Protein AF-A0A2M7JUT7-F1 (afdb_monomer_lite)

Sequence (81 aa):
MLKLFGEEEASEYLMKYMLEFETEGSSPLLDLKQFENPSDYKLRIISGGKAEKITGVDLVETFNYLIGLKVSKYKSLKKNG

Structure (mmCIF, N/CA/C/O backbone):
data_AF-A0A2M7JUT7-F1
#
_entry.id   AF-A0A2M7JUT7-F1
#
loop_
_atom_site.group_PDB
_atom_site.id
_atom_site.type_symbol
_atom_site.label_atom_id
_atom_site.label_alt_id
_atom_site.label_comp_id
_atom_site.label_asym_id
_atom_site.label_entity_id
_atom_site.label_seq_id
_atom_site.pdbx_PDB_ins_code
_atom_site.Cartn_x
_atom_site.Cartn_y
_atom_site.Cartn_z
_atom_site.occupancy
_atom_site.B_iso_or_equiv
_atom_site.auth_seq_id
_atom_site.auth_comp_id
_atom_site.auth_asym_id
_atom_site.auth_atom_id
_atom_site.pdbx_PDB_model_num
ATOM 1 N N . MET A 1 1 ? 26.293 -15.211 -18.861 1.00 55.53 1 MET A N 1
ATOM 2 C CA . MET A 1 1 ? 24.858 -15.164 -18.524 1.00 55.53 1 MET A CA 1
ATOM 3 C C . MET A 1 1 ? 24.155 -14.075 -19.331 1.00 55.53 1 MET A C 1
ATOM 5 O O . MET A 1 1 ? 23.435 -14.446 -20.233 1.00 55.53 1 MET A O 1
ATOM 9 N N . LEU A 1 2 ? 24.444 -12.779 -19.141 1.00 60.88 2 LEU A N 1
ATOM 10 C CA . LEU A 1 2 ? 23.828 -11.701 -19.949 1.00 60.88 2 LEU A CA 1
ATOM 11 C C . LEU A 1 2 ? 24.223 -11.702 -21.440 1.00 60.88 2 LEU A C 1
ATOM 13 O O . LEU A 1 2 ? 23.407 -11.383 -22.287 1.00 60.88 2 LEU A O 1
ATOM 17 N N . LYS A 1 3 ? 25.443 -12.146 -21.777 1.00 64.62 3 LYS A N 1
ATOM 18 C CA . LYS A 1 3 ? 25.933 -12.271 -23.169 1.00 64.62 3 LYS A CA 1
ATOM 19 C C . LYS A 1 3 ? 25.260 -13.382 -24.005 1.00 64.62 3 LYS A C 1
ATOM 21 O O . LYS A 1 3 ? 25.693 -13.623 -25.123 1.00 64.62 3 LYS A O 1
ATOM 26 N N . LEU A 1 4 ? 24.299 -14.113 -23.433 1.00 67.06 4 LEU A N 1
ATOM 27 C CA . LEU A 1 4 ? 23.575 -15.203 -24.107 1.00 67.06 4 LEU A CA 1
ATOM 28 C C . LEU A 1 4 ? 22.197 -14.765 -24.631 1.00 67.06 4 LEU A C 1
ATOM 30 O O . LEU A 1 4 ? 21.596 -15.514 -25.391 1.00 67.06 4 LEU A O 1
ATOM 34 N N . PHE A 1 5 ? 21.717 -13.588 -24.224 1.00 72.25 5 PHE A N 1
ATOM 35 C CA . PHE A 1 5 ? 20.434 -13.018 -24.638 1.00 72.25 5 PHE A CA 1
ATOM 36 C C . PHE A 1 5 ? 20.626 -12.033 -25.798 1.00 72.25 5 PHE A C 1
ATOM 38 O O . PHE A 1 5 ? 21.718 -11.475 -25.955 1.00 72.25 5 PHE A O 1
ATOM 45 N N . GLY A 1 6 ? 19.579 -11.805 -26.598 1.00 82.00 6 GLY A N 1
ATOM 46 C CA . GLY A 1 6 ? 19.565 -10.699 -27.564 1.00 82.00 6 GLY A CA 1
ATOM 47 C C . GLY A 1 6 ? 19.691 -9.340 -26.859 1.00 82.00 6 GLY A C 1
ATOM 48 O O . GLY A 1 6 ? 19.402 -9.234 -25.668 1.00 82.00 6 GLY A O 1
ATOM 49 N N . GLU A 1 7 ? 20.124 -8.288 -27.566 1.00 80.56 7 GLU A N 1
ATOM 50 C CA . GLU A 1 7 ? 20.330 -6.960 -26.950 1.00 80.56 7 GLU A CA 1
ATOM 51 C C . GLU A 1 7 ? 19.067 -6.421 -26.255 1.00 80.56 7 GLU A C 1
ATOM 53 O O . GLU A 1 7 ? 19.157 -5.893 -25.146 1.00 80.56 7 GLU A O 1
ATOM 58 N N . GLU A 1 8 ? 17.888 -6.614 -26.855 1.00 83.94 8 GLU A N 1
ATOM 59 C CA . GLU A 1 8 ? 16.608 -6.195 -26.268 1.00 83.94 8 GLU A CA 1
ATOM 60 C C . GLU A 1 8 ? 16.259 -6.98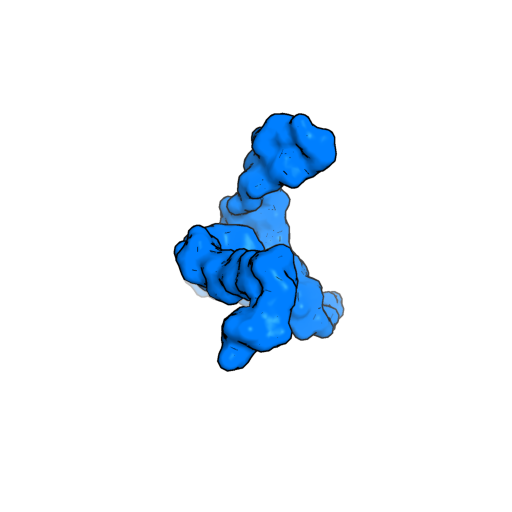3 -24.996 1.00 83.94 8 GLU A C 1
ATOM 62 O O . GLU A 1 8 ? 15.901 -6.391 -23.980 1.00 83.94 8 GLU A O 1
ATOM 67 N N . GLU A 1 9 ? 16.432 -8.305 -25.005 1.00 82.88 9 GLU A N 1
ATOM 68 C CA . GLU A 1 9 ? 16.160 -9.176 -23.853 1.00 82.88 9 GLU A CA 1
ATOM 69 C C . GLU A 1 9 ? 17.117 -8.888 -22.688 1.00 82.88 9 GLU A C 1
ATOM 71 O O . GLU A 1 9 ? 16.712 -8.861 -21.524 1.00 82.88 9 GLU A O 1
ATOM 76 N N . ALA A 1 10 ? 18.392 -8.635 -22.996 1.00 83.56 10 ALA A N 1
ATOM 77 C CA . ALA A 1 10 ? 19.386 -8.239 -22.008 1.00 83.56 10 ALA A CA 1
ATOM 78 C C . ALA A 1 10 ? 19.061 -6.865 -21.404 1.00 83.56 10 ALA A C 1
ATOM 80 O O . ALA A 1 10 ? 19.236 -6.675 -20.198 1.00 83.56 10 ALA A O 1
ATOM 81 N N . SER A 1 11 ? 18.572 -5.924 -22.219 1.00 83.94 11 SER A N 1
ATOM 82 C CA . SER A 1 11 ? 18.130 -4.604 -21.766 1.00 83.94 11 SER A CA 1
ATOM 83 C C . SER A 1 11 ? 16.888 -4.697 -20.881 1.00 83.94 11 SER A C 1
ATOM 85 O O . SER A 1 11 ? 16.893 -4.147 -19.783 1.00 83.94 11 SER A O 1
ATOM 87 N N . GLU A 1 12 ? 15.861 -5.449 -21.284 1.00 82.88 12 GLU A N 1
ATOM 88 C CA . GLU A 1 12 ? 14.648 -5.643 -20.481 1.00 82.88 12 GLU A CA 1
ATOM 89 C C . GLU A 1 12 ? 14.957 -6.331 -19.147 1.00 82.88 12 GLU A C 1
ATOM 91 O O . GLU A 1 12 ? 14.471 -5.907 -18.095 1.00 82.88 12 GLU A O 1
ATOM 96 N N . TYR A 1 13 ? 15.799 -7.369 -19.173 1.00 81.31 13 TYR A N 1
ATOM 97 C CA . TYR A 1 13 ? 16.284 -8.024 -17.964 1.00 81.31 13 TYR A CA 1
ATOM 98 C C . TYR A 1 13 ? 16.982 -7.003 -17.067 1.00 81.31 13 TYR A C 1
ATOM 100 O O . TYR A 1 13 ? 16.579 -6.824 -15.922 1.00 81.31 13 TYR A O 1
ATOM 108 N N . LEU A 1 14 ? 17.971 -6.272 -17.588 1.00 84.12 14 LEU A N 1
ATOM 109 C CA . LEU A 1 14 ? 18.705 -5.276 -16.813 1.00 84.12 14 LEU A CA 1
ATOM 110 C C . LEU A 1 14 ? 17.782 -4.193 -16.240 1.00 84.12 14 LEU A C 1
ATOM 112 O O . LEU A 1 14 ? 17.915 -3.880 -15.063 1.00 84.12 14 LEU A O 1
ATOM 116 N N . MET A 1 15 ? 16.820 -3.677 -17.009 1.00 81.19 15 MET A N 1
ATOM 117 C CA . MET A 1 15 ? 15.841 -2.697 -16.522 1.00 81.19 15 MET A CA 1
ATOM 118 C C . MET A 1 15 ? 15.034 -3.230 -15.334 1.00 81.19 15 MET A C 1
ATOM 120 O O . MET A 1 15 ? 14.856 -2.512 -14.355 1.00 81.19 15 MET A O 1
ATOM 124 N N . LYS A 1 16 ? 14.587 -4.493 -15.368 1.00 79.44 16 LYS A N 1
ATOM 125 C CA . LYS A 1 16 ? 13.875 -5.106 -14.231 1.00 79.44 16 LYS A CA 1
ATOM 126 C C . LYS A 1 16 ? 14.739 -5.161 -12.973 1.00 79.44 16 LYS A C 1
ATOM 128 O O . LYS A 1 16 ? 14.228 -4.897 -11.892 1.00 79.44 16 LYS A O 1
ATOM 133 N N . TYR A 1 17 ? 16.032 -5.459 -13.111 1.00 81.25 17 TYR A N 1
ATOM 134 C CA . TYR A 1 17 ? 16.957 -5.472 -11.971 1.00 81.25 17 TYR A CA 1
ATOM 135 C C . TYR A 1 17 ? 17.349 -4.072 -11.500 1.00 81.25 17 TYR A C 1
ATOM 137 O O . TYR A 1 17 ? 17.578 -3.883 -10.312 1.00 81.25 17 TYR A O 1
ATOM 145 N N . MET A 1 18 ? 17.431 -3.090 -12.399 1.00 84.19 18 MET A N 1
ATOM 146 C CA . MET A 1 18 ? 17.733 -1.703 -12.035 1.00 84.19 18 MET A CA 1
ATOM 147 C C . MET A 1 18 ? 16.560 -1.026 -11.331 1.00 84.19 18 MET A C 1
ATOM 149 O O . MET A 1 18 ? 16.798 -0.161 -10.492 1.00 84.19 18 MET A O 1
ATOM 153 N N . LEU A 1 19 ? 15.324 -1.459 -11.606 1.00 80.75 19 LEU A N 1
ATOM 154 C CA . LEU A 1 19 ? 14.126 -0.891 -10.997 1.00 80.75 19 LEU A CA 1
ATOM 155 C C . LEU A 1 19 ? 14.237 -0.847 -9.470 1.00 80.75 19 LEU A C 1
ATOM 157 O O . LEU A 1 19 ? 13.986 0.203 -8.895 1.00 80.75 19 LEU A O 1
ATOM 161 N N . GLU A 1 20 ? 14.659 -1.934 -8.819 1.00 76.31 20 GLU A N 1
ATOM 162 C CA . GLU A 1 20 ? 14.798 -2.005 -7.353 1.00 76.31 20 GLU A CA 1
ATOM 163 C C . GLU A 1 20 ? 15.775 -0.958 -6.791 1.00 76.31 20 GLU A C 1
ATOM 165 O O . GLU A 1 20 ? 15.512 -0.377 -5.741 1.00 76.31 20 GLU A O 1
ATOM 170 N N . PHE A 1 21 ? 16.871 -0.675 -7.504 1.00 82.56 21 PHE A N 1
ATOM 171 C CA . PHE A 1 21 ? 17.863 0.326 -7.099 1.00 82.56 21 PHE A CA 1
ATOM 172 C C . PHE A 1 21 ? 17.387 1.756 -7.374 1.00 82.56 21 PHE A C 1
ATOM 174 O O . PHE A 1 21 ? 17.535 2.636 -6.531 1.00 82.56 21 PHE A O 1
ATOM 181 N N . GLU A 1 22 ? 16.788 2.005 -8.540 1.00 77.44 22 GLU A N 1
ATOM 182 C CA . GLU A 1 22 ? 16.265 3.328 -8.919 1.00 77.44 22 GLU A CA 1
ATOM 183 C C . GLU A 1 22 ? 15.127 3.797 -8.009 1.00 77.44 22 GLU A C 1
ATOM 185 O O . GLU A 1 22 ? 14.874 4.994 -7.862 1.00 77.44 22 GLU A O 1
ATOM 190 N N . THR A 1 23 ? 14.426 2.845 -7.407 1.00 75.94 23 THR A N 1
ATOM 191 C CA . THR A 1 23 ? 13.237 3.076 -6.590 1.00 75.94 23 THR A CA 1
ATOM 192 C C . THR A 1 23 ? 13.483 2.811 -5.108 1.00 75.94 23 THR A C 1
ATOM 194 O O . THR A 1 23 ? 12.524 2.801 -4.327 1.00 75.94 23 THR A O 1
ATOM 197 N N . GLU A 1 24 ? 14.741 2.632 -4.695 1.00 77.62 24 GLU A N 1
ATOM 198 C CA . GLU A 1 24 ? 15.106 2.429 -3.296 1.00 77.62 24 GLU A CA 1
ATOM 199 C C . GLU A 1 24 ? 14.595 3.602 -2.440 1.00 77.62 24 GLU A C 1
ATOM 201 O O . GLU A 1 24 ? 14.870 4.773 -2.704 1.00 77.62 24 GLU A O 1
ATOM 206 N N . GLY A 1 25 ? 13.783 3.297 -1.424 1.00 70.75 25 GLY A N 1
ATOM 207 C CA . GLY A 1 25 ? 13.145 4.312 -0.575 1.00 70.75 25 GLY A CA 1
ATOM 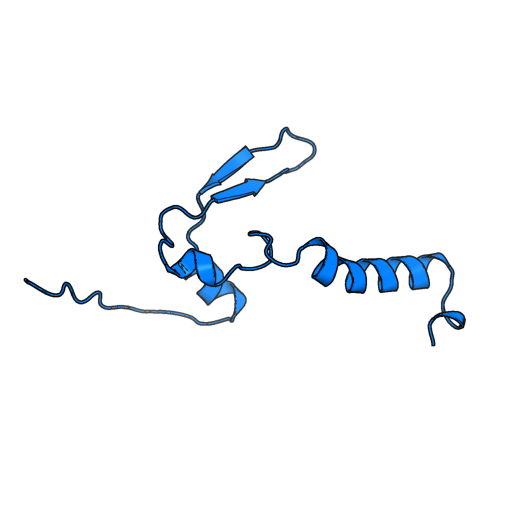208 C C . GLY A 1 25 ? 12.028 5.119 -1.251 1.00 70.75 25 GLY A C 1
ATOM 209 O O . GLY A 1 25 ? 11.509 6.062 -0.652 1.00 70.75 25 GLY A O 1
ATOM 210 N N . SER A 1 26 ? 11.629 4.776 -2.477 1.00 76.69 26 SER A N 1
ATOM 211 C CA . SER A 1 26 ? 10.488 5.402 -3.137 1.00 76.69 26 SER A CA 1
ATOM 212 C C . SER A 1 26 ? 9.171 4.888 -2.552 1.00 76.69 26 SER A C 1
ATOM 214 O O . SER A 1 26 ? 9.011 3.703 -2.258 1.00 76.69 26 SER A O 1
ATOM 216 N N . SER A 1 27 ? 8.183 5.776 -2.414 1.00 68.69 27 SER A N 1
ATOM 217 C CA . SER A 1 27 ? 6.862 5.375 -1.923 1.00 68.69 27 SER A CA 1
ATOM 218 C C . SER A 1 27 ? 6.206 4.252 -2.745 1.00 68.69 27 SER A C 1
ATOM 220 O O . SER A 1 27 ? 5.683 3.343 -2.106 1.00 68.69 27 SER A O 1
ATOM 222 N N . PRO A 1 28 ? 6.225 4.242 -4.097 1.00 72.44 28 PRO A N 1
ATOM 223 C CA . PRO A 1 28 ? 5.498 3.248 -4.895 1.00 72.44 28 PRO A CA 1
ATOM 224 C C . PRO A 1 28 ? 5.865 1.779 -4.642 1.00 72.44 28 PRO A C 1
ATOM 226 O O . PRO A 1 28 ? 5.016 0.917 -4.850 1.00 72.44 28 PRO A O 1
ATOM 229 N N . LEU A 1 29 ? 7.088 1.485 -4.184 1.00 76.88 29 LEU A N 1
ATOM 230 C CA . LEU A 1 29 ? 7.568 0.122 -3.915 1.00 76.88 29 LEU A CA 1
ATOM 231 C C . LEU A 1 29 ? 7.410 -0.318 -2.452 1.00 76.88 29 LEU A C 1
ATOM 233 O O . LEU A 1 29 ? 8.104 -1.217 -1.993 1.00 76.88 29 LEU A O 1
ATOM 237 N N . LEU A 1 30 ? 6.434 0.279 -1.759 1.00 72.62 30 LEU A N 1
ATOM 238 C CA . LEU A 1 30 ? 6.110 0.055 -0.350 1.00 72.62 30 LEU A CA 1
ATOM 239 C C . LEU A 1 30 ? 7.257 0.462 0.590 1.00 72.62 30 LEU A C 1
ATOM 241 O O . LEU A 1 30 ? 8.119 -0.331 0.959 1.00 72.62 30 LEU A O 1
ATOM 245 N N . ASP A 1 31 ? 7.203 1.703 1.067 1.00 80.19 31 ASP A N 1
ATOM 246 C CA . ASP A 1 31 ? 8.080 2.181 2.136 1.00 80.19 31 ASP A CA 1
ATOM 247 C C . ASP A 1 31 ? 7.460 1.893 3.514 1.00 80.19 31 ASP A C 1
ATOM 249 O O . ASP A 1 31 ? 6.480 2.523 3.922 1.00 80.19 31 ASP A O 1
ATOM 253 N N . LEU A 1 32 ? 8.048 0.947 4.255 1.00 81.75 32 LEU A N 1
ATOM 254 C CA . LEU A 1 32 ? 7.571 0.547 5.583 1.00 81.75 32 LEU A CA 1
ATOM 255 C C . LEU A 1 32 ? 7.606 1.688 6.612 1.00 81.75 32 LEU A C 1
ATOM 257 O O . LEU A 1 32 ? 6.834 1.657 7.569 1.00 81.75 32 LEU A O 1
ATOM 261 N N . LYS A 1 33 ? 8.440 2.719 6.423 1.00 86.56 33 LYS A N 1
ATOM 262 C CA . LYS A 1 33 ? 8.474 3.885 7.325 1.00 86.56 33 LYS A CA 1
ATOM 263 C C . LYS A 1 33 ? 7.165 4.672 7.286 1.00 86.56 33 LYS A C 1
ATOM 265 O O . LYS A 1 33 ? 6.775 5.285 8.273 1.00 86.56 33 LYS A O 1
ATOM 270 N N . GLN A 1 34 ? 6.433 4.603 6.177 1.00 88.06 34 GLN A N 1
ATOM 271 C CA . GLN A 1 34 ? 5.163 5.310 6.004 1.00 88.06 34 GLN A CA 1
ATOM 272 C C . GLN A 1 34 ? 4.039 4.738 6.881 1.00 88.06 34 GLN A C 1
ATOM 274 O O . GLN A 1 34 ? 3.023 5.399 7.093 1.00 88.06 34 GLN A O 1
ATOM 279 N N . PHE A 1 35 ? 4.224 3.545 7.458 1.00 88.88 35 PHE A N 1
ATOM 280 C CA . PHE A 1 35 ? 3.290 2.977 8.433 1.00 88.88 35 PHE A CA 1
ATOM 281 C C . PHE A 1 35 ? 3.306 3.694 9.789 1.00 88.88 35 PHE A C 1
ATOM 283 O O . PHE A 1 35 ? 2.421 3.437 10.602 1.00 88.88 35 PHE A O 1
ATOM 290 N N . GLU A 1 36 ? 4.251 4.607 10.044 1.00 91.00 36 GLU A N 1
ATOM 291 C CA . GLU A 1 36 ? 4.186 5.502 11.209 1.00 91.00 36 GLU A CA 1
ATOM 292 C C . GLU A 1 36 ? 2.986 6.460 11.123 1.00 91.00 36 GLU A C 1
ATOM 294 O O . GLU A 1 36 ? 2.364 6.774 12.139 1.00 91.00 36 GLU A O 1
ATOM 299 N N . ASN A 1 37 ? 2.616 6.882 9.908 1.00 91.31 37 ASN A N 1
ATOM 300 C CA . ASN A 1 37 ? 1.414 7.667 9.640 1.00 91.31 37 ASN A CA 1
ATOM 301 C C . ASN A 1 37 ? 0.719 7.181 8.352 1.00 91.31 37 ASN A C 1
ATOM 303 O O . ASN A 1 37 ? 0.720 7.878 7.333 1.00 91.31 37 ASN A O 1
ATOM 307 N N . PRO A 1 38 ? 0.067 6.005 8.391 1.00 89.81 38 PRO A N 1
ATOM 308 C CA . PRO A 1 38 ? -0.473 5.361 7.194 1.00 89.81 38 PRO A CA 1
ATOM 309 C C . PRO A 1 38 ? -1.641 6.143 6.579 1.00 89.81 38 PRO A C 1
ATOM 311 O O . PRO A 1 38 ? -2.007 5.908 5.433 1.00 89.81 38 PRO A O 1
ATOM 314 N N . SER A 1 39 ? -2.230 7.074 7.337 1.00 88.44 39 SER A N 1
ATOM 315 C CA . SER A 1 39 ? -3.374 7.879 6.905 1.00 88.44 39 SER A CA 1
ATOM 316 C C . SER A 1 39 ? -3.017 9.031 5.962 1.00 88.44 39 SER A C 1
ATOM 318 O O . SER A 1 39 ? -3.890 9.501 5.236 1.00 88.44 39 SER A O 1
ATOM 320 N N . ASP A 1 40 ? -1.758 9.484 5.951 1.00 92.56 40 ASP A N 1
ATOM 321 C CA . ASP A 1 40 ? -1.296 10.583 5.085 1.00 92.56 40 ASP A CA 1
ATOM 322 C C . ASP A 1 40 ? -0.515 10.086 3.856 1.00 92.56 40 ASP A C 1
ATOM 324 O O . ASP A 1 40 ? 0.070 10.868 3.104 1.00 92.56 40 ASP A O 1
ATOM 328 N N . TYR A 1 41 ? -0.513 8.774 3.623 1.00 91.19 41 TYR A N 1
ATOM 329 C CA . TYR A 1 41 ? 0.233 8.181 2.529 1.00 91.19 41 TYR A CA 1
ATOM 330 C C . TYR A 1 41 ? -0.368 8.556 1.163 1.00 91.19 41 TYR A C 1
ATOM 332 O O . TYR A 1 41 ? -1.568 8.405 0.899 1.00 91.19 41 TYR A O 1
ATOM 340 N N . LYS A 1 42 ? 0.485 9.081 0.278 1.00 91.69 42 LYS A N 1
ATOM 341 C CA . LYS A 1 42 ? 0.107 9.637 -1.025 1.00 9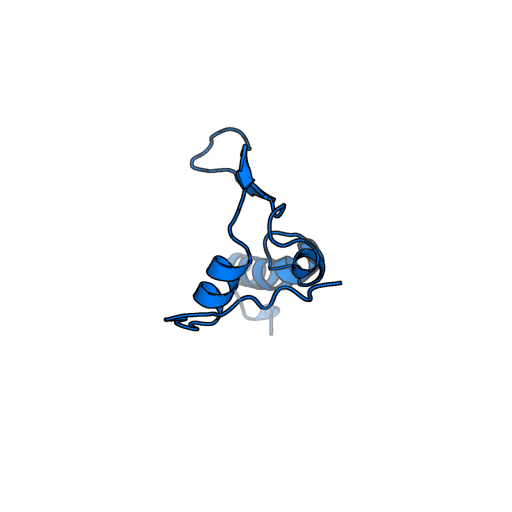1.69 42 LYS A CA 1
ATOM 342 C C . LYS A 1 42 ? 1.048 9.143 -2.109 1.00 91.69 42 LYS A C 1
ATOM 344 O O . LYS A 1 42 ? 2.263 9.153 -1.945 1.00 91.69 42 LYS A O 1
ATOM 349 N N . LEU A 1 43 ? 0.476 8.803 -3.256 1.00 90.44 43 LEU A N 1
ATOM 350 C CA . LEU A 1 43 ? 1.217 8.463 -4.462 1.00 90.44 43 LEU A CA 1
ATOM 351 C C . LEU A 1 43 ? 1.053 9.541 -5.521 1.00 90.44 43 LEU A C 1
ATOM 353 O O . LEU A 1 43 ? -0.014 10.137 -5.677 1.00 90.44 43 LEU A O 1
ATOM 357 N N . ARG A 1 44 ? 2.119 9.752 -6.288 1.00 90.31 44 ARG A N 1
ATOM 358 C CA . ARG A 1 44 ? 2.078 10.535 -7.518 1.00 90.31 44 ARG A CA 1
ATOM 359 C C . ARG A 1 44 ? 1.824 9.572 -8.674 1.00 90.31 44 ARG A C 1
ATOM 361 O O . ARG A 1 44 ? 2.636 8.691 -8.930 1.00 90.31 44 ARG A O 1
ATOM 368 N N . ILE A 1 45 ? 0.664 9.691 -9.314 1.00 89.38 45 ILE A N 1
ATOM 369 C CA . ILE A 1 45 ? 0.186 8.737 -10.320 1.00 89.38 45 ILE A CA 1
ATOM 370 C C . ILE A 1 45 ? 0.049 9.442 -11.667 1.00 89.38 45 ILE A C 1
ATOM 372 O O . ILE A 1 45 ? -0.591 10.490 -11.768 1.00 89.38 45 ILE A O 1
ATOM 376 N N . ILE A 1 46 ? 0.602 8.823 -12.708 1.00 91.06 46 ILE A N 1
ATOM 377 C CA . ILE A 1 46 ? 0.391 9.184 -14.111 1.00 91.06 46 ILE A CA 1
ATOM 378 C C . ILE A 1 46 ? -0.472 8.084 -14.731 1.00 91.06 46 ILE A C 1
ATOM 380 O O . ILE A 1 46 ? -0.139 6.907 -14.639 1.00 91.06 46 ILE A O 1
ATOM 384 N N . SER A 1 47 ? -1.594 8.448 -15.355 1.00 87.62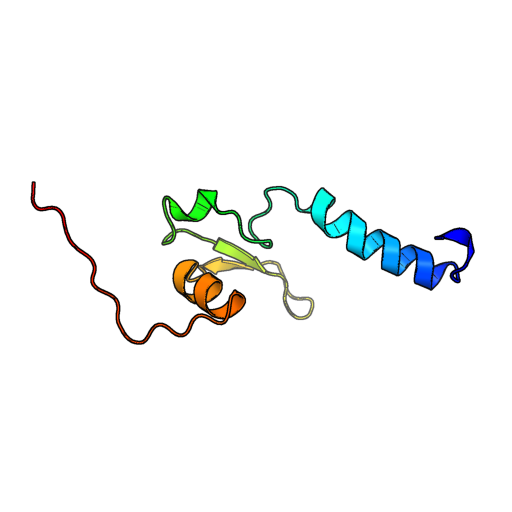 47 SER A N 1
ATOM 385 C CA . SER A 1 47 ? -2.530 7.478 -15.937 1.00 87.62 47 SER A CA 1
ATOM 386 C C . SER A 1 47 ? -2.965 7.907 -17.333 1.00 87.62 47 SER A C 1
ATOM 388 O O . SER A 1 47 ? -3.550 8.977 -17.498 1.00 87.62 47 SER A O 1
ATOM 390 N N . GLY A 1 48 ? -2.736 7.052 -18.333 1.00 83.75 48 GLY A N 1
ATOM 391 C CA . GLY A 1 48 ? -3.243 7.238 -19.699 1.00 83.75 48 GLY A CA 1
ATOM 392 C C . GLY A 1 48 ? -2.773 8.529 -20.378 1.00 83.75 48 GLY A C 1
ATOM 393 O O . GLY A 1 48 ? -3.586 9.218 -20.986 1.00 83.75 48 GLY A O 1
ATOM 394 N N . GLY A 1 49 ? -1.498 8.899 -20.210 1.00 83.25 49 GLY A N 1
ATOM 395 C CA . GLY A 1 49 ? -0.919 10.113 -20.803 1.00 83.25 49 GLY A CA 1
ATOM 396 C C . GLY A 1 49 ? -1.423 11.431 -20.202 1.00 83.25 49 GLY A C 1
ATOM 397 O O . GLY A 1 49 ? -1.166 12.497 -20.754 1.00 83.25 49 GLY A O 1
ATOM 398 N N . LYS A 1 50 ? -2.161 11.378 -19.086 1.00 86.50 50 LYS A N 1
ATOM 399 C CA . LYS A 1 50 ? -2.617 12.568 -18.358 1.00 86.50 50 LYS A CA 1
ATOM 400 C C . LYS A 1 50 ? -1.517 13.120 -17.455 1.00 86.50 50 LYS A C 1
ATOM 402 O O . LYS A 1 50 ? -0.558 12.426 -17.130 1.00 86.50 50 LYS A O 1
ATOM 407 N N . ALA A 1 51 ? -1.711 14.362 -17.015 1.00 88.75 51 ALA A N 1
ATOM 408 C CA . ALA A 1 51 ? -0.861 14.990 -16.014 1.00 88.75 51 ALA A CA 1
ATOM 409 C C . ALA A 1 51 ? -0.794 14.162 -14.719 1.00 88.75 51 ALA A C 1
ATOM 411 O O . ALA A 1 51 ? -1.754 13.486 -14.337 1.00 88.75 51 ALA A O 1
ATOM 412 N N . GLU A 1 52 ? 0.352 14.256 -14.051 1.00 91.25 52 GLU A N 1
ATOM 413 C CA . GLU A 1 52 ? 0.602 13.652 -12.748 1.00 91.25 52 GLU A CA 1
ATOM 414 C C . GLU A 1 52 ? -0.414 14.147 -11.707 1.00 91.25 52 GLU A C 1
ATOM 416 O O . GLU A 1 52 ? -0.705 15.342 -11.610 1.00 91.25 52 GLU A O 1
ATOM 421 N N . LYS A 1 53 ? -0.948 13.223 -10.904 1.00 93.69 53 LYS A N 1
ATOM 422 C CA . LYS A 1 53 ? -1.893 13.521 -9.826 1.00 93.69 53 LYS A CA 1
ATOM 423 C C . LYS A 1 53 ? -1.424 12.926 -8.504 1.00 93.69 53 LYS A C 1
ATOM 425 O O . LYS A 1 53 ? -1.134 11.734 -8.422 1.00 93.69 53 LYS A O 1
ATOM 430 N N . ILE A 1 54 ? -1.459 13.737 -7.447 1.00 93.62 54 ILE A N 1
ATOM 431 C CA . ILE A 1 54 ? -1.300 13.263 -6.068 1.00 93.62 54 ILE A CA 1
ATOM 432 C C . ILE A 1 54 ? -2.603 12.592 -5.626 1.00 93.62 54 ILE A C 1
ATOM 434 O O . ILE A 1 54 ? -3.675 13.202 -5.659 1.00 93.62 54 ILE A O 1
ATOM 438 N N . THR A 1 55 ? -2.511 11.334 -5.217 1.00 92.56 55 THR A N 1
ATOM 439 C CA . THR A 1 55 ? -3.646 10.497 -4.825 1.00 92.56 55 THR A CA 1
ATOM 440 C C . THR A 1 55 ? -3.370 9.903 -3.452 1.00 92.56 55 THR A C 1
ATOM 442 O O . THR A 1 55 ? -2.327 9.287 -3.254 1.00 92.56 55 THR A O 1
ATOM 445 N N . GLY A 1 56 ? -4.285 10.107 -2.503 1.00 92.88 56 GLY A N 1
ATOM 446 C CA . GLY A 1 56 ? -4.231 9.430 -1.207 1.00 92.88 56 GLY A CA 1
ATOM 447 C C . GLY A 1 56 ? -4.516 7.941 -1.375 1.00 92.88 56 GLY A C 1
ATOM 448 O O . GLY A 1 56 ? -5.386 7.568 -2.164 1.00 92.88 56 GLY A O 1
ATOM 449 N N . VAL A 1 57 ? -3.772 7.107 -0.660 1.00 90.62 57 VAL A N 1
ATOM 450 C CA . VAL A 1 57 ? -3.859 5.648 -0.757 1.00 90.62 57 VAL A CA 1
ATOM 451 C C . VAL A 1 57 ? -4.057 5.075 0.637 1.00 90.62 57 VAL A C 1
ATOM 453 O O . VAL A 1 57 ? -3.366 5.464 1.575 1.00 90.62 57 VAL A O 1
ATOM 456 N N . ASP A 1 58 ? -4.985 4.127 0.767 1.00 91.75 58 ASP A N 1
ATOM 457 C CA . ASP A 1 58 ? -5.097 3.320 1.979 1.00 91.75 58 ASP A CA 1
ATOM 458 C C . ASP A 1 58 ? -3.925 2.338 2.022 1.00 91.75 58 ASP A C 1
ATOM 460 O O . ASP A 1 58 ? -3.940 1.283 1.379 1.00 91.75 58 ASP A O 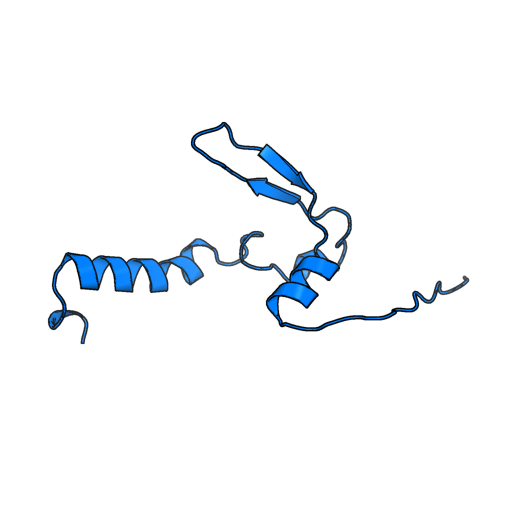1
ATOM 464 N N . LEU A 1 59 ? -2.870 2.736 2.732 1.00 91.88 59 LEU A N 1
ATOM 465 C CA . LEU A 1 59 ? -1.634 1.969 2.820 1.00 91.88 59 LEU A CA 1
ATOM 466 C C . LEU A 1 59 ? -1.853 0.608 3.494 1.00 91.88 59 LEU A C 1
ATOM 468 O O . LEU A 1 59 ? -1.265 -0.384 3.068 1.00 91.88 59 LEU A O 1
ATOM 472 N N . VAL A 1 60 ? -2.712 0.546 4.515 1.00 90.62 60 VAL A N 1
ATOM 473 C CA . VAL A 1 60 ? -2.955 -0.684 5.281 1.00 90.62 60 VAL A CA 1
ATOM 474 C C . VAL A 1 60 ? -3.706 -1.695 4.424 1.00 90.62 60 VAL A C 1
ATOM 476 O O . VAL A 1 60 ? -3.289 -2.851 4.332 1.00 90.62 60 VAL A O 1
ATOM 479 N N . GLU A 1 61 ? -4.779 -1.266 3.762 1.00 90.81 61 GLU A N 1
ATOM 480 C CA . GLU A 1 61 ? -5.555 -2.147 2.887 1.00 90.81 61 GLU A CA 1
ATOM 481 C C . GLU A 1 61 ? -4.730 -2.596 1.678 1.00 90.81 61 GLU A C 1
ATOM 483 O O . GLU A 1 61 ? -4.703 -3.781 1.345 1.00 90.81 61 GLU A O 1
ATOM 488 N N . THR A 1 62 ? -3.985 -1.673 1.062 1.00 90.44 62 THR A N 1
ATOM 489 C CA . THR A 1 62 ? -3.122 -1.987 -0.085 1.00 90.44 62 THR A CA 1
ATOM 490 C C . THR A 1 62 ? -2.053 -3.008 0.290 1.00 90.44 62 THR A C 1
ATOM 492 O O . THR A 1 62 ? -1.838 -3.968 -0.446 1.00 90.44 62 THR A O 1
ATOM 495 N N . PHE A 1 63 ? -1.411 -2.855 1.449 1.00 89.31 63 PHE A N 1
ATOM 496 C CA . PHE A 1 63 ? -0.439 -3.827 1.938 1.00 89.31 63 PHE A CA 1
ATOM 497 C C . PHE A 1 63 ? -1.052 -5.218 2.107 1.00 89.31 63 PHE A C 1
ATOM 499 O O . PHE A 1 63 ? -0.512 -6.187 1.574 1.00 89.31 63 PHE A O 1
ATOM 506 N N . ASN A 1 64 ? -2.200 -5.309 2.786 1.00 91.00 64 ASN A N 1
ATOM 507 C CA . ASN A 1 64 ? -2.907 -6.576 2.982 1.00 91.00 64 ASN A CA 1
ATOM 508 C C . ASN A 1 64 ? -3.250 -7.236 1.641 1.00 91.00 64 ASN A C 1
ATOM 510 O O . ASN A 1 64 ? -3.021 -8.434 1.467 1.00 91.00 64 ASN A O 1
ATOM 514 N N . TYR A 1 65 ? -3.730 -6.446 0.679 1.00 90.75 65 TYR A N 1
ATOM 515 C CA . TYR A 1 65 ? -4.020 -6.909 -0.673 1.00 90.75 65 TYR A CA 1
ATOM 516 C C . TYR A 1 65 ? -2.777 -7.483 -1.369 1.00 90.75 65 TYR A C 1
ATOM 518 O O . TYR A 1 65 ? -2.836 -8.596 -1.894 1.00 90.75 65 TYR A O 1
ATOM 526 N N . LEU A 1 66 ? -1.646 -6.769 -1.336 1.00 89.38 66 LEU A N 1
ATOM 527 C CA . LEU A 1 66 ? -0.403 -7.176 -2.005 1.00 89.38 66 LEU A CA 1
ATOM 528 C C . LEU A 1 66 ? 0.172 -8.486 -1.454 1.00 89.38 66 LEU A C 1
ATOM 530 O O . LEU A 1 66 ? 0.661 -9.306 -2.227 1.00 89.38 66 LEU A O 1
ATOM 534 N N . ILE A 1 67 ? 0.083 -8.714 -0.141 1.00 89.06 67 ILE A N 1
ATOM 535 C CA . ILE A 1 67 ? 0.552 -9.967 0.477 1.00 89.06 67 ILE A CA 1
ATOM 536 C C . ILE A 1 67 ? -0.495 -11.093 0.432 1.00 89.06 67 ILE A C 1
ATOM 538 O O . ILE A 1 67 ? -0.245 -12.191 0.928 1.00 89.06 67 ILE A O 1
ATOM 542 N N . GLY A 1 68 ? -1.683 -10.834 -0.123 1.00 92.56 68 GLY A N 1
ATOM 543 C CA . GLY A 1 68 ? -2.784 -11.797 -0.182 1.00 92.56 68 GLY A CA 1
ATOM 544 C C . GLY A 1 68 ? -3.473 -12.061 1.164 1.00 92.56 68 GLY A C 1
ATOM 545 O O . GLY A 1 68 ? -4.192 -13.055 1.303 1.00 92.56 68 GLY A O 1
ATOM 546 N N . LEU A 1 69 ? -3.284 -11.192 2.160 1.00 93.94 69 LEU A N 1
ATOM 547 C CA . LEU A 1 69 ? -3.928 -11.300 3.465 1.00 93.94 69 LEU A CA 1
ATOM 548 C C . LEU A 1 69 ? -5.366 -10.776 3.390 1.00 93.94 69 LEU A C 1
ATOM 550 O O . LEU A 1 69 ? -5.608 -9.593 3.171 1.00 93.94 69 LEU A O 1
ATOM 554 N N . LYS A 1 70 ? -6.341 -11.652 3.638 1.00 93.81 70 LYS A N 1
ATOM 555 C CA . LYS A 1 70 ? -7.758 -11.272 3.723 1.00 93.81 70 LYS A CA 1
ATOM 556 C C . LYS A 1 70 ? -8.148 -10.991 5.169 1.00 93.81 70 LYS A C 1
ATOM 558 O O . LYS A 1 70 ? -8.329 -11.920 5.957 1.00 93.81 70 LYS A O 1
ATOM 563 N N . VAL A 1 71 ? -8.307 -9.717 5.514 1.00 89.81 71 VAL A N 1
ATOM 564 C CA . VAL A 1 71 ? -8.726 -9.289 6.855 1.00 89.81 71 VAL A CA 1
ATOM 565 C C . VAL A 1 71 ? -10.249 -9.194 6.911 1.00 89.81 71 VAL A C 1
ATOM 567 O O . VAL A 1 71 ? -10.860 -8.422 6.184 1.00 89.81 71 VAL A O 1
ATOM 570 N N . SER A 1 72 ? -10.887 -9.975 7.786 1.00 92.56 72 SER A N 1
ATOM 571 C CA . SER A 1 72 ? -12.346 -9.926 7.967 1.00 92.56 72 SER A CA 1
ATOM 572 C C . SER A 1 72 ? -12.781 -8.887 9.001 1.00 92.56 72 SER A C 1
ATOM 574 O O . SER A 1 72 ? -13.819 -8.249 8.832 1.00 92.56 72 SER A O 1
ATOM 576 N N . LYS A 1 73 ? -12.010 -8.726 10.085 1.00 90.56 73 LYS A N 1
ATOM 577 C CA . LYS A 1 73 ? -12.224 -7.744 11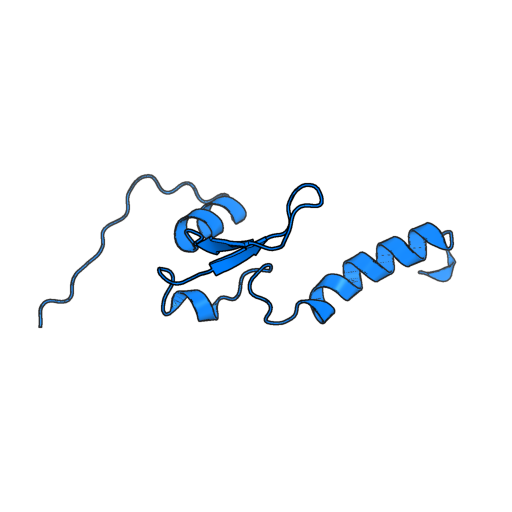.158 1.00 90.56 73 LYS A CA 1
ATOM 578 C C . LYS A 1 73 ? -10.894 -7.399 11.827 1.00 90.56 73 LYS A C 1
ATOM 580 O O . LYS A 1 73 ? -10.051 -8.272 12.005 1.00 90.56 73 LYS A O 1
ATOM 585 N N . TYR A 1 74 ? -10.758 -6.158 12.285 1.00 86.62 74 TYR A N 1
ATOM 586 C CA . TYR A 1 74 ? -9.682 -5.730 13.179 1.00 86.62 74 TYR A CA 1
ATOM 587 C C . TYR A 1 74 ? -10.251 -4.862 14.306 1.00 86.62 74 TYR A C 1
ATOM 589 O O . TYR A 1 74 ? -11.333 -4.286 14.184 1.00 86.62 74 TYR A O 1
ATOM 597 N N . LYS A 1 75 ? -9.542 -4.796 15.437 1.00 88.81 75 LYS A N 1
ATOM 598 C CA . LYS A 1 75 ? -9.929 -3.985 16.596 1.00 88.81 75 LYS A CA 1
ATOM 599 C C . LYS A 1 75 ? -8.823 -2.984 16.890 1.00 88.81 75 LYS A C 1
ATOM 601 O O . LYS A 1 75 ? -7.707 -3.380 17.203 1.00 88.81 75 LYS A O 1
ATOM 606 N N . SER A 1 76 ? -9.151 -1.697 16.841 1.00 82.88 76 SER A N 1
ATOM 607 C CA . SER A 1 76 ? -8.258 -0.648 17.327 1.00 82.88 76 SER A CA 1
ATOM 608 C C . SER A 1 76 ? -8.440 -0.486 18.833 1.00 82.88 76 SER A C 1
ATOM 610 O O . SER A 1 76 ? -9.552 -0.249 19.309 1.00 82.88 76 SER A O 1
ATOM 612 N N . LEU A 1 77 ? -7.354 -0.600 19.592 1.00 85.12 77 LEU A N 1
ATOM 613 C CA . LEU A 1 77 ? -7.344 -0.301 21.020 1.00 85.12 77 LEU A CA 1
ATOM 614 C C . LEU A 1 77 ? -6.912 1.156 21.191 1.00 85.12 77 LEU A C 1
ATOM 616 O O . LEU A 1 77 ? -5.768 1.498 20.906 1.00 85.12 77 LEU A O 1
ATOM 620 N N . LYS A 1 78 ? -7.815 2.028 21.648 1.00 79.38 78 LYS A N 1
ATOM 621 C CA . LYS A 1 78 ? -7.397 3.345 22.136 1.00 79.38 78 LYS A CA 1
ATOM 622 C C . LYS A 1 78 ? -6.803 3.152 23.527 1.00 79.38 78 LYS A C 1
ATOM 624 O O . LYS A 1 78 ? -7.477 2.639 24.417 1.00 79.38 78 LYS A O 1
ATOM 629 N N . LYS A 1 79 ? -5.534 3.520 23.704 1.00 67.06 79 LYS A N 1
ATOM 630 C CA . LYS A 1 79 ? -4.927 3.607 25.031 1.00 67.06 79 LYS A CA 1
ATOM 631 C C . LYS A 1 79 ? -5.507 4.862 25.681 1.00 67.06 79 LYS A C 1
ATOM 633 O O . LYS A 1 79 ? -5.160 5.968 25.282 1.00 67.06 79 LYS A O 1
ATOM 638 N N . ASN A 1 80 ? -6.465 4.683 26.585 1.00 59.91 80 ASN A N 1
ATOM 639 C CA . ASN A 1 80 ? -6.972 5.785 27.395 1.00 59.91 80 ASN A CA 1
ATOM 640 C C . ASN A 1 80 ? -5.820 6.240 28.302 1.00 59.91 80 ASN A C 1
ATOM 642 O O . ASN A 1 80 ? -5.264 5.412 29.028 1.00 59.91 80 ASN A O 1
ATOM 646 N N . GLY A 1 81 ? -5.418 7.504 28.159 1.00 54.03 81 GLY A N 1
ATOM 647 C CA . GLY A 1 81 ? -4.581 8.201 29.134 1.00 54.03 81 GLY A CA 1
ATOM 648 C C . GLY A 1 81 ? -5.404 8.606 30.344 1.00 54.03 81 GLY A C 1
ATOM 649 O O . GLY A 1 81 ? -6.619 8.848 30.155 1.00 54.03 81 GLY A O 1
#

Foldseek 3Di:
DLVVDDPVVSVVVVCVVCVCVVCPCPPVVPDVVCVVPQQARWDFDDDDNDDTDIDRDNSVVVVCVVVVHDDPDDDDDDPDD

Secondary structure (DSSP, 8-state):
-GGGS-HHHHHHHHHHHHHHHHTTT-GGGT-GGGGGSGGG-EEEE--TTPPPEEEE--HHHHHHHHTT---S---------

Radius of gyration: 18.48 Å; chains: 1; bounding box: 38×30×57 Å

pLDDT: mean 83.57, std 9.23, range [54.03, 93.94]